Protein AF-A0A1V0Q1L4-F1 (afdb_monomer_lite)

Foldseek 3Di:
DDKDKAFAAQWWDPSQKDAAQAWFKKKKFQQDPAKKKFKDKDQAPDDDPDTSVPGDIDDHGGMDMDIDHRRMMMTMHMYGRGMMMMDTD

pLDDT: mean 96.46, std 3.22, range [71.69, 98.38]

Secondary structure (DSSP, 8-state):
--EEEEEPPSS--GGGEEE-SSSEEEEEE---SSPPEEEEEESSSSPPSS-GGGSEEE-TT-EEEEEEPTT-EEEEEESTT-EEEEEE-

Sequence (89 aa):
MPTTLYTLDADWSASARFTAATDMDINIGNPSTWARLSWDLTTDDTPPAVAPALATPMLPGAEKGLQLRAGERLWLAGAKGEPAVLVQS

Structure (mmCIF, N/CA/C/O backbone):
data_AF-A0A1V0Q1L4-F1
#
_entry.id   AF-A0A1V0Q1L4-F1
#
loop_
_atom_site.group_PDB
_atom_site.id
_atom_site.type_symbol
_atom_site.label_atom_id
_atom_site.label_alt_id
_atom_site.label_comp_id
_atom_site.label_asym_id
_atom_site.label_entity_id
_atom_site.label_seq_id
_atom_site.pdbx_PDB_ins_code
_atom_site.Cartn_x
_atom_site.Cartn_y
_atom_site.Cartn_z
_atom_site.occupancy
_atom_site.B_iso_or_equiv
_atom_site.auth_seq_id
_atom_site.auth_comp_id
_atom_site.auth_asym_id
_atom_site.auth_atom_id
_atom_site.pdbx_PDB_model_num
ATOM 1 N N . MET A 1 1 ? -2.660 17.508 6.687 1.00 71.69 1 MET A N 1
ATOM 2 C CA . MET A 1 1 ? -2.992 16.078 6.572 1.00 71.69 1 MET A CA 1
ATOM 3 C C . MET A 1 1 ? -1.707 15.288 6.741 1.00 71.69 1 MET A C 1
ATOM 5 O O . MET A 1 1 ? -0.713 15.698 6.146 1.00 71.69 1 MET A O 1
ATOM 9 N N . PRO A 1 2 ? -1.671 14.271 7.614 1.00 90.69 2 PRO A N 1
ATOM 10 C CA . PRO A 1 2 ? -0.504 13.413 7.762 1.00 90.69 2 PRO A CA 1
ATOM 11 C C . PRO A 1 2 ? -0.257 12.640 6.464 1.00 90.69 2 PRO A C 1
ATOM 13 O O . PRO A 1 2 ? -1.188 12.080 5.882 1.00 90.69 2 PRO A O 1
ATOM 16 N N . THR A 1 3 ? 1.001 12.610 6.032 1.00 94.75 3 THR A N 1
ATOM 17 C CA . THR A 1 3 ? 1.443 11.856 4.858 1.00 94.75 3 THR A 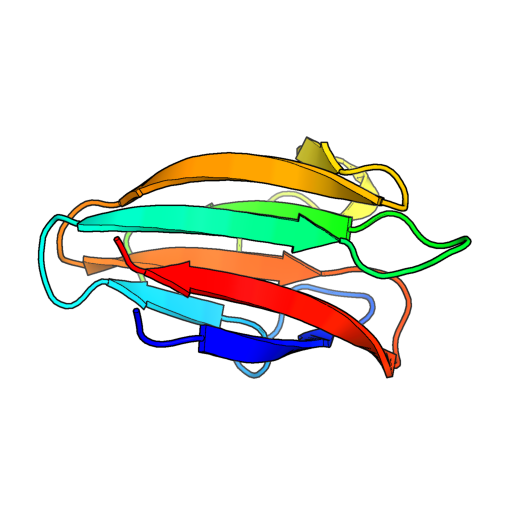CA 1
ATOM 18 C C . THR A 1 3 ? 2.465 10.821 5.295 1.00 94.75 3 THR A C 1
ATOM 20 O O . THR A 1 3 ? 3.443 11.155 5.965 1.00 94.75 3 THR A O 1
ATOM 23 N N . THR A 1 4 ? 2.257 9.571 4.904 1.00 96.62 4 THR A N 1
ATOM 24 C CA . THR A 1 4 ? 3.185 8.467 5.142 1.00 96.62 4 THR A CA 1
ATOM 25 C C . THR A 1 4 ? 3.800 8.030 3.820 1.00 96.62 4 THR A C 1
ATOM 27 O O . THR A 1 4 ? 3.098 7.865 2.822 1.00 96.62 4 THR A O 1
ATOM 30 N N . LEU A 1 5 ? 5.123 7.865 3.813 1.00 97.25 5 LEU A N 1
ATOM 31 C CA . LEU A 1 5 ? 5.870 7.330 2.681 1.00 97.25 5 LEU A CA 1
ATOM 32 C C . LEU A 1 5 ? 6.233 5.878 2.965 1.00 97.25 5 LEU A C 1
ATOM 34 O O . LEU A 1 5 ? 6.738 5.563 4.042 1.00 97.25 5 LEU A O 1
ATOM 38 N N . TYR A 1 6 ? 6.015 5.024 1.975 1.00 97.81 6 TYR A N 1
ATOM 39 C CA . TYR A 1 6 ? 6.383 3.619 2.009 1.00 97.81 6 TYR A CA 1
ATOM 40 C C . TYR A 1 6 ? 7.424 3.327 0.938 1.00 97.81 6 TYR A C 1
ATOM 42 O O . TYR A 1 6 ? 7.311 3.809 -0.188 1.00 97.81 6 TYR A O 1
ATOM 50 N N . THR A 1 7 ? 8.404 2.496 1.286 1.00 97.75 7 THR A N 1
ATOM 51 C CA . THR A 1 7 ? 9.285 1.846 0.315 1.00 97.75 7 THR A CA 1
ATOM 52 C C . THR A 1 7 ? 8.742 0.450 0.070 1.00 97.75 7 THR A C 1
ATOM 54 O O . THR A 1 7 ? 8.626 -0.339 1.007 1.00 97.75 7 THR A O 1
ATOM 57 N N . LEU A 1 8 ? 8.386 0.159 -1.176 1.00 97.56 8 LEU A N 1
ATOM 58 C CA . LEU A 1 8 ? 7.729 -1.085 -1.544 1.00 97.56 8 LEU A CA 1
ATOM 59 C C . LEU A 1 8 ? 8.715 -2.251 -1.618 1.00 97.56 8 LEU A C 1
ATOM 61 O O . LEU A 1 8 ? 9.867 -2.102 -2.037 1.00 97.56 8 LEU A O 1
ATOM 65 N N . ASP A 1 9 ? 8.211 -3.433 -1.282 1.00 97.88 9 ASP A N 1
ATOM 66 C CA . ASP A 1 9 ? 8.812 -4.718 -1.613 1.00 97.88 9 ASP A CA 1
ATOM 67 C C . ASP A 1 9 ? 8.063 -5.361 -2.795 1.00 97.88 9 ASP A C 1
ATOM 69 O O . ASP A 1 9 ? 6.943 -4.971 -3.139 1.00 97.88 9 ASP A O 1
ATOM 73 N N . ALA A 1 10 ? 8.704 -6.353 -3.424 1.00 96.88 10 ALA A N 1
ATOM 74 C CA . ALA A 1 10 ? 8.123 -7.123 -4.530 1.00 96.88 10 ALA A CA 1
ATOM 75 C C . ALA A 1 10 ? 6.935 -8.001 -4.108 1.00 96.88 10 ALA A C 1
ATOM 77 O O . ALA A 1 10 ? 6.130 -8.394 -4.953 1.00 96.88 10 ALA A O 1
ATOM 78 N N . ASP A 1 11 ? 6.855 -8.307 -2.814 1.00 97.88 11 ASP A N 1
ATOM 79 C CA . ASP A 1 11 ? 5.791 -9.087 -2.197 1.00 97.88 11 ASP A CA 1
ATOM 80 C C . ASP A 1 11 ? 5.167 -8.306 -1.033 1.00 97.88 11 ASP A C 1
ATOM 82 O O . ASP A 1 11 ? 5.702 -7.274 -0.613 1.00 97.88 11 ASP A O 1
ATOM 86 N N . TRP A 1 12 ? 4.045 -8.789 -0.502 1.00 98.06 12 TRP A N 1
ATOM 87 C CA . TRP A 1 12 ? 3.432 -8.200 0.682 1.00 98.06 12 TRP A CA 1
ATOM 88 C C . TRP A 1 12 ? 4.395 -8.217 1.865 1.00 98.06 12 TRP A C 1
ATOM 90 O O . TRP A 1 12 ? 4.959 -9.249 2.227 1.00 98.06 12 TRP A O 1
ATOM 100 N N . SER A 1 13 ? 4.549 -7.062 2.503 1.00 97.12 13 SER A N 1
ATOM 101 C CA . SER A 1 13 ? 5.477 -6.889 3.611 1.00 97.12 13 SER A CA 1
ATOM 102 C C . SER A 1 13 ? 4.877 -5.989 4.679 1.00 97.12 13 SER A C 1
ATOM 104 O O . SER A 1 13 ? 4.190 -5.013 4.383 1.00 97.12 13 SER A O 1
ATOM 106 N N . ALA A 1 14 ? 5.174 -6.293 5.944 1.00 96.81 14 ALA A N 1
ATOM 107 C CA . ALA A 1 14 ? 4.751 -5.466 7.070 1.00 96.81 14 ALA A CA 1
ATOM 108 C C . ALA A 1 14 ? 5.422 -4.077 7.068 1.00 96.81 14 ALA A C 1
ATOM 110 O O . ALA A 1 14 ? 4.906 -3.159 7.700 1.00 96.81 14 ALA A O 1
ATOM 111 N N . SER A 1 15 ? 6.541 -3.905 6.348 1.00 96.44 15 SER A N 1
ATOM 112 C CA . SER A 1 15 ? 7.194 -2.602 6.142 1.00 96.44 15 SER A CA 1
ATOM 113 C C . SER A 1 15 ? 6.338 -1.640 5.310 1.00 96.44 15 SER A C 1
ATOM 115 O O . SER A 1 15 ? 6.418 -0.429 5.503 1.00 96.44 15 SER A O 1
ATOM 117 N N . ALA A 1 16 ? 5.506 -2.181 4.416 1.00 97.31 16 ALA A N 1
ATOM 118 C CA . ALA A 1 16 ? 4.617 -1.455 3.515 1.00 97.31 16 ALA A CA 1
ATOM 119 C C . ALA A 1 16 ? 3.140 -1.703 3.867 1.00 97.31 16 ALA A C 1
ATOM 121 O O . ALA A 1 16 ? 2.286 -1.882 2.996 1.00 97.31 16 ALA A O 1
ATOM 122 N N . ARG A 1 17 ? 2.847 -1.729 5.175 1.00 97.75 17 ARG A N 1
ATOM 123 C CA . ARG A 1 17 ? 1.504 -1.908 5.728 1.00 97.75 17 ARG A CA 1
ATOM 124 C C . ARG A 1 17 ? 1.073 -0.687 6.532 1.00 97.75 17 ARG A C 1
ATOM 126 O O . ARG A 1 17 ? 1.832 -0.162 7.348 1.00 97.75 17 ARG A O 1
ATOM 133 N N . PHE A 1 18 ? -0.176 -0.283 6.356 1.00 97.56 18 PHE A N 1
ATOM 134 C CA . PHE A 1 18 ? -0.838 0.713 7.189 1.00 97.56 18 PHE A CA 1
ATOM 135 C C . PHE A 1 18 ? -1.934 0.047 8.023 1.00 97.56 18 PHE A C 1
ATOM 137 O O . PHE A 1 18 ? -2.727 -0.717 7.481 1.00 97.56 18 PHE A O 1
ATOM 144 N N . THR A 1 19 ? -2.000 0.340 9.324 1.00 97.12 19 THR A N 1
ATOM 145 C CA . THR A 1 19 ? -3.078 -0.130 10.208 1.00 97.12 19 THR A CA 1
ATOM 146 C C . THR A 1 19 ? -3.940 1.054 10.624 1.00 97.12 19 THR A C 1
ATOM 148 O O . THR A 1 19 ? -3.455 1.980 11.274 1.00 97.12 19 THR A O 1
ATOM 151 N N . ALA A 1 20 ? -5.226 1.009 10.285 1.00 96.75 20 ALA A N 1
ATOM 152 C CA . ALA A 1 20 ? -6.174 2.039 10.679 1.00 96.75 20 ALA A CA 1
ATOM 153 C C . ALA A 1 20 ? -6.539 1.889 12.166 1.00 96.75 20 ALA A C 1
ATOM 155 O O . ALA A 1 20 ? -7.102 0.879 12.584 1.00 96.75 20 ALA A O 1
ATOM 156 N N . ALA A 1 21 ? -6.210 2.892 12.986 1.00 95.31 21 ALA A N 1
ATOM 157 C CA . ALA A 1 21 ? -6.560 2.898 14.412 1.00 95.31 21 ALA A CA 1
ATOM 158 C C . ALA A 1 21 ? -8.045 3.228 14.660 1.00 95.31 21 ALA A C 1
ATOM 160 O O . ALA A 1 21 ? -8.620 2.822 15.667 1.00 95.31 21 ALA A O 1
ATOM 161 N N . THR A 1 22 ? -8.655 3.960 13.733 1.00 96.31 22 THR A N 1
ATOM 162 C CA . THR A 1 22 ? -10.064 4.360 13.720 1.00 96.31 22 THR A CA 1
ATOM 163 C C . THR A 1 22 ? -10.583 4.263 12.291 1.00 96.31 22 THR A C 1
ATOM 165 O O . THR A 1 22 ? -9.789 4.109 11.362 1.00 96.31 22 THR A O 1
ATOM 168 N N . ASP A 1 23 ? -11.892 4.411 12.106 1.00 97.44 23 ASP A N 1
ATOM 169 C CA . ASP A 1 23 ? -12.444 4.651 10.774 1.00 97.44 23 ASP A CA 1
ATOM 170 C C . ASP A 1 23 ? -11.842 5.949 10.210 1.00 97.44 23 ASP A C 1
ATOM 172 O O . ASP A 1 23 ? -11.755 6.952 10.927 1.00 97.44 23 ASP A O 1
ATOM 176 N N . MET A 1 24 ? -11.365 5.919 8.966 1.00 96.06 24 MET A N 1
ATOM 177 C CA . MET A 1 24 ? -10.717 7.068 8.330 1.00 96.06 24 MET A CA 1
ATOM 178 C C . MET A 1 24 ? -10.754 6.997 6.810 1.00 96.06 24 MET A C 1
ATOM 180 O O . MET A 1 24 ? -10.704 5.918 6.219 1.00 96.06 24 MET A O 1
ATOM 184 N N . ASP A 1 25 ? -10.765 8.169 6.189 1.00 97.38 25 ASP A N 1
ATOM 185 C CA . ASP A 1 25 ? -10.580 8.311 4.754 1.00 97.38 25 ASP A CA 1
ATOM 186 C C . ASP A 1 25 ? -9.094 8.494 4.443 1.00 97.38 25 ASP A C 1
ATOM 188 O O . ASP A 1 25 ? -8.368 9.237 5.110 1.00 97.38 25 ASP A O 1
ATOM 192 N N . ILE A 1 26 ? -8.626 7.801 3.414 1.00 97.06 26 ILE A N 1
ATOM 193 C CA . ILE A 1 26 ? -7.247 7.879 2.949 1.00 97.06 26 ILE A CA 1
ATOM 194 C C . ILE A 1 26 ? -7.203 8.060 1.436 1.00 97.06 26 ILE A C 1
ATOM 196 O O . ILE A 1 26 ? -8.116 7.668 0.710 1.00 97.06 26 ILE A O 1
ATOM 200 N N . ASN A 1 27 ? -6.092 8.597 0.949 1.00 97.69 27 ASN A N 1
ATOM 201 C CA . ASN A 1 27 ? -5.737 8.584 -0.460 1.00 97.69 27 ASN A CA 1
ATOM 202 C C . ASN A 1 27 ? -4.393 7.874 -0.627 1.00 97.69 27 ASN A C 1
ATOM 204 O O . ASN A 1 27 ? -3.394 8.279 -0.029 1.00 97.69 27 ASN A O 1
ATOM 208 N N . ILE A 1 28 ? -4.374 6.811 -1.425 1.00 97.25 28 ILE A N 1
ATOM 209 C CA . ILE A 1 28 ? -3.148 6.129 -1.840 1.00 97.25 28 ILE A CA 1
ATOM 210 C C . ILE A 1 28 ? -2.658 6.802 -3.118 1.00 97.25 28 ILE A C 1
ATOM 212 O O . ILE A 1 28 ? -3.453 7.054 -4.019 1.00 97.25 28 ILE A O 1
ATOM 216 N N . GLY A 1 29 ? -1.359 7.050 -3.228 1.00 97.81 29 GLY A N 1
ATOM 217 C CA . GLY A 1 29 ? -0.715 7.539 -4.441 1.00 97.81 29 GLY A CA 1
ATOM 218 C C . GLY A 1 29 ? 0.419 6.622 -4.881 1.00 97.81 29 GLY A C 1
ATOM 219 O O . GLY A 1 29 ? 1.214 6.162 -4.056 1.00 97.81 29 GLY A O 1
ATOM 220 N N . ASN A 1 30 ? 0.516 6.391 -6.191 1.00 98.00 30 ASN A N 1
ATOM 221 C CA . ASN A 1 30 ? 1.675 5.769 -6.823 1.00 98.00 30 ASN A CA 1
ATOM 222 C C . ASN A 1 30 ? 2.542 6.846 -7.508 1.00 98.00 30 ASN A C 1
ATOM 224 O O . ASN A 1 30 ? 2.322 7.146 -8.681 1.00 98.00 30 ASN A O 1
ATOM 228 N N . PRO A 1 31 ? 3.532 7.434 -6.814 1.00 97.56 31 PRO A N 1
ATOM 229 C CA . PRO A 1 31 ? 4.437 8.423 -7.400 1.00 97.56 31 PRO A CA 1
ATOM 230 C C . PRO A 1 31 ? 5.480 7.825 -8.359 1.00 97.56 31 PRO A C 1
ATOM 232 O O . PRO A 1 31 ? 6.261 8.586 -8.932 1.00 97.56 31 PRO A O 1
ATOM 235 N N . SER A 1 32 ? 5.541 6.497 -8.531 1.00 96.12 32 SER A N 1
ATOM 236 C CA . SER A 1 32 ? 6.442 5.891 -9.513 1.00 96.12 32 SER A CA 1
ATOM 237 C C . SER A 1 32 ? 6.147 6.425 -10.913 1.00 96.12 32 SER A C 1
ATOM 239 O O . SER A 1 32 ? 5.000 6.709 -11.262 1.00 96.12 32 SER A O 1
ATOM 241 N N . THR A 1 33 ? 7.186 6.532 -11.739 1.00 96.00 33 THR A N 1
ATOM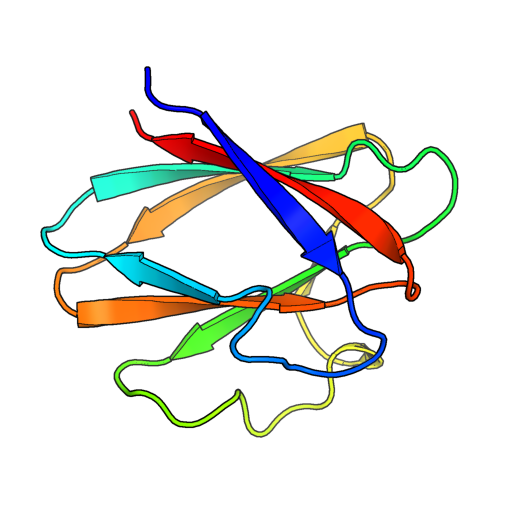 242 C CA . THR A 1 33 ? 7.075 6.946 -13.145 1.00 96.00 33 THR A CA 1
ATOM 243 C C . THR A 1 33 ? 6.957 5.766 -14.107 1.00 96.00 33 THR A C 1
ATOM 245 O O . THR A 1 33 ? 6.677 5.968 -15.287 1.00 96.00 33 THR A O 1
ATOM 248 N N . TRP A 1 34 ? 7.167 4.535 -13.630 1.00 96.38 34 TRP A N 1
ATOM 249 C CA . TRP A 1 34 ? 7.265 3.354 -14.493 1.00 96.38 34 TRP A CA 1
ATOM 250 C C . TRP A 1 34 ? 6.677 2.081 -13.875 1.00 96.38 34 TRP A C 1
ATOM 252 O O . TRP A 1 34 ? 6.170 1.231 -14.608 1.00 96.38 34 TRP A O 1
ATOM 262 N N . ALA A 1 35 ? 6.710 1.934 -12.550 1.00 97.06 35 ALA A N 1
ATOM 263 C CA . ALA A 1 35 ? 6.227 0.739 -11.877 1.00 97.06 35 ALA A CA 1
ATOM 264 C C . ALA A 1 35 ? 4.766 0.883 -11.444 1.00 97.06 35 ALA A C 1
ATOM 266 O O . ALA A 1 35 ? 4.309 1.936 -10.997 1.00 97.06 35 ALA A O 1
ATOM 267 N N . ARG A 1 36 ? 4.023 -0.221 -11.531 1.00 97.00 36 ARG A N 1
ATOM 268 C CA . ARG A 1 36 ? 2.703 -0.311 -10.904 1.00 97.00 36 ARG A CA 1
ATOM 269 C C . ARG A 1 36 ? 2.844 -0.544 -9.400 1.00 97.00 36 ARG A C 1
ATOM 271 O O . ARG A 1 36 ? 3.693 -1.323 -8.966 1.00 97.00 36 ARG A O 1
ATOM 278 N N . LEU A 1 37 ? 1.946 0.067 -8.646 1.00 97.75 37 LEU A N 1
ATOM 279 C CA . LEU A 1 37 ? 1.655 -0.261 -7.259 1.00 97.75 37 LEU A CA 1
ATOM 280 C C . LEU A 1 37 ? 0.502 -1.269 -7.244 1.00 97.75 37 LEU A C 1
ATOM 282 O O . LEU A 1 37 ? -0.392 -1.208 -8.081 1.00 97.75 37 LEU A O 1
ATOM 286 N N . SER A 1 38 ? 0.521 -2.200 -6.310 1.00 98.12 38 SER A N 1
ATOM 287 C CA . SER A 1 38 ? -0.565 -3.137 -6.034 1.00 98.12 38 SER A CA 1
ATOM 288 C C . SER A 1 38 ? -0.986 -2.941 -4.589 1.00 98.12 38 SER A C 1
ATOM 290 O O . SER A 1 38 ? -0.138 -2.688 -3.729 1.00 98.12 38 SER A O 1
ATOM 292 N N . TRP A 1 39 ? -2.281 -3.041 -4.322 1.00 97.44 39 TRP A N 1
ATOM 293 C CA . TRP A 1 39 ? -2.805 -2.887 -2.973 1.00 97.44 39 TRP A CA 1
ATOM 294 C C . TRP A 1 39 ? -3.938 -3.866 -2.695 1.00 97.44 39 TRP A C 1
ATOM 296 O O . TRP A 1 39 ? -4.626 -4.312 -3.618 1.00 97.44 39 TRP A O 1
ATOM 306 N N . ASP A 1 40 ? -4.113 -4.179 -1.415 1.00 97.75 40 ASP A N 1
ATOM 307 C CA . ASP A 1 40 ? -5.239 -4.963 -0.915 1.00 97.75 40 ASP A CA 1
ATOM 308 C C . ASP A 1 40 ? -5.490 -4.672 0.576 1.00 97.75 40 ASP A C 1
ATOM 310 O O . ASP A 1 40 ? -4.649 -4.067 1.252 1.00 97.75 40 ASP A O 1
ATOM 314 N N . LEU A 1 41 ? -6.648 -5.093 1.086 1.00 97.31 41 LEU A N 1
ATOM 315 C CA . LEU A 1 41 ? -7.069 -4.902 2.472 1.00 97.31 41 LEU A CA 1
ATOM 316 C C . LEU A 1 41 ? -7.227 -6.239 3.197 1.00 97.31 41 LEU A C 1
ATOM 318 O O . LEU A 1 41 ? -7.796 -7.189 2.665 1.00 97.31 41 LEU A O 1
ATOM 322 N N . THR A 1 42 ? -6.802 -6.289 4.456 1.00 98.06 42 THR A N 1
ATOM 323 C CA . THR A 1 42 ? -7.133 -7.390 5.370 1.00 98.06 42 THR A CA 1
ATOM 324 C C . THR A 1 42 ? -7.662 -6.856 6.698 1.00 98.06 42 THR A C 1
ATOM 326 O O . THR A 1 42 ? -7.524 -5.677 7.024 1.00 98.06 42 THR A O 1
ATOM 329 N N . THR A 1 43 ? -8.307 -7.720 7.481 1.00 97.12 43 THR A N 1
ATOM 330 C CA . THR A 1 43 ? -8.863 -7.372 8.803 1.00 97.12 43 THR A CA 1
ATOM 331 C C . THR A 1 43 ? -7.930 -7.745 9.957 1.00 97.12 43 THR A C 1
ATOM 333 O O . THR A 1 43 ? -8.262 -7.538 11.124 1.00 97.12 43 THR A O 1
ATOM 336 N N . ASP A 1 44 ? -6.772 -8.325 9.652 1.00 95.81 44 ASP A N 1
ATOM 337 C CA . ASP A 1 44 ? -5.792 -8.822 10.610 1.00 95.81 44 ASP A CA 1
ATOM 338 C C . ASP A 1 44 ? -4.356 -8.561 10.122 1.00 95.81 44 ASP A C 1
ATOM 340 O O . ASP A 1 44 ? -4.121 -7.872 9.130 1.00 95.81 44 ASP A O 1
ATOM 344 N N . ASP A 1 45 ? -3.372 -9.080 10.853 1.00 96.50 45 ASP A N 1
ATOM 345 C CA . ASP A 1 45 ? -1.963 -8.911 10.501 1.00 96.50 45 ASP A CA 1
ATOM 346 C C . ASP A 1 45 ? -1.463 -9.930 9.465 1.00 96.50 45 ASP A C 1
ATOM 348 O O . ASP A 1 45 ? -0.270 -9.932 9.145 1.00 96.50 45 ASP A O 1
ATOM 352 N N . THR A 1 46 ? -2.356 -10.759 8.922 1.00 97.38 46 THR A N 1
ATOM 353 C CA . THR A 1 46 ? -2.038 -11.729 7.878 1.00 97.38 46 THR A CA 1
ATOM 354 C C . THR A 1 46 ? -1.979 -11.006 6.528 1.00 97.38 46 THR A C 1
ATOM 356 O O . THR A 1 46 ? -2.906 -10.260 6.200 1.00 97.38 46 THR A O 1
ATOM 359 N N . PRO A 1 47 ? -0.909 -11.188 5.732 1.00 97.12 47 PRO A N 1
ATOM 360 C CA . PRO A 1 47 ? -0.850 -10.652 4.378 1.00 97.12 47 PRO A CA 1
ATOM 361 C C . PRO A 1 47 ? -1.988 -11.186 3.492 1.00 97.12 47 PRO A C 1
ATOM 363 O O . PRO A 1 47 ? -2.475 -12.297 3.729 1.00 97.12 47 PRO A O 1
ATOM 366 N N . PRO A 1 48 ? -2.383 -10.450 2.440 1.00 97.69 48 PRO A N 1
ATOM 367 C CA . PRO A 1 48 ? -3.355 -10.935 1.469 1.00 97.69 48 PRO A CA 1
ATOM 368 C C . PRO A 1 48 ? -2.933 -12.282 0.867 1.00 97.69 48 PRO A C 1
ATOM 370 O O . PRO A 1 48 ? -1.769 -12.492 0.525 1.00 97.69 48 PRO A O 1
ATOM 373 N N . ALA A 1 49 ? -3.891 -13.198 0.702 1.00 96.19 49 ALA A N 1
ATOM 374 C CA . ALA A 1 49 ? -3.628 -14.528 0.142 1.00 96.19 49 ALA A CA 1
ATOM 375 C C . ALA A 1 49 ? -3.334 -14.498 -1.370 1.00 96.19 49 ALA A C 1
ATOM 377 O O . ALA A 1 49 ? -2.740 -15.430 -1.915 1.00 96.19 49 ALA A O 1
ATOM 378 N N . VAL A 1 50 ? -3.776 -13.445 -2.061 1.00 96.50 50 VAL A N 1
ATOM 379 C CA . VAL A 1 50 ? -3.500 -13.233 -3.483 1.00 96.50 50 VAL A CA 1
ATOM 380 C C . VAL A 1 50 ? -2.110 -12.639 -3.659 1.00 96.50 50 VAL A C 1
ATOM 382 O O . VAL A 1 50 ? -1.722 -11.740 -2.923 1.00 96.50 50 VAL A O 1
ATOM 385 N N . ALA A 1 51 ? -1.354 -13.101 -4.653 1.00 96.31 51 ALA A N 1
ATOM 386 C CA . ALA A 1 51 ? -0.070 -12.483 -4.974 1.00 96.31 51 ALA A CA 1
ATOM 387 C C . ALA A 1 51 ? -0.274 -11.028 -5.451 1.00 96.31 51 ALA A C 1
ATOM 389 O O . ALA A 1 51 ? -1.235 -10.779 -6.189 1.00 96.31 51 ALA A O 1
ATOM 390 N N . PRO A 1 52 ? 0.645 -10.085 -5.157 1.00 96.81 52 PRO A N 1
ATOM 391 C CA . PRO A 1 52 ? 0.515 -8.691 -5.595 1.00 96.81 52 PRO A CA 1
ATOM 392 C C . PRO A 1 52 ? 0.258 -8.525 -7.092 1.00 96.81 52 PRO A C 1
ATOM 394 O O . PRO A 1 52 ? -0.518 -7.673 -7.508 1.00 96.81 52 PRO A O 1
ATOM 397 N N . ALA A 1 53 ? 0.856 -9.386 -7.921 1.00 93.44 53 ALA A N 1
ATOM 398 C CA . ALA A 1 53 ? 0.684 -9.350 -9.371 1.00 93.44 53 ALA A CA 1
ATOM 399 C C . ALA A 1 53 ? -0.760 -9.602 -9.853 1.00 93.44 53 ALA A C 1
ATOM 401 O O . ALA A 1 53 ? -1.052 -9.305 -11.013 1.00 93.44 53 ALA A O 1
ATOM 402 N N . LEU A 1 54 ? -1.620 -10.155 -8.991 1.00 94.50 54 LEU A N 1
ATOM 403 C CA . LEU A 1 54 ? -3.037 -10.439 -9.235 1.00 94.50 54 LEU A CA 1
ATOM 404 C C . LEU A 1 54 ? -3.977 -9.509 -8.452 1.00 94.50 54 LEU A C 1
ATOM 406 O O . LEU A 1 54 ? -5.189 -9.580 -8.644 1.00 94.50 54 LEU A O 1
ATOM 410 N N . ALA A 1 55 ? -3.435 -8.670 -7.569 1.00 94.94 55 ALA A N 1
ATOM 411 C CA . ALA A 1 55 ? -4.204 -7.711 -6.790 1.00 94.94 55 ALA A CA 1
ATOM 412 C C . ALA A 1 55 ? -4.574 -6.476 -7.625 1.00 94.94 55 ALA A C 1
ATOM 414 O O . ALA A 1 55 ? -4.254 -6.377 -8.814 1.00 94.94 55 ALA A O 1
ATOM 415 N N . THR A 1 56 ? -5.259 -5.517 -7.000 1.00 91.12 56 THR A N 1
ATOM 416 C CA . THR A 1 56 ? -5.727 -4.309 -7.686 1.00 91.12 56 THR A CA 1
ATOM 417 C C . THR A 1 56 ? -4.539 -3.428 -8.082 1.00 91.12 56 THR A C 1
ATOM 419 O O . THR A 1 56 ? -3.840 -2.923 -7.198 1.00 91.12 56 THR A O 1
ATOM 422 N N . PRO A 1 57 ? -4.297 -3.195 -9.388 1.00 94.56 57 PRO A N 1
ATOM 423 C CA . PRO A 1 57 ? -3.172 -2.385 -9.818 1.00 94.56 57 PRO A CA 1
ATOM 424 C C . PRO A 1 57 ? -3.507 -0.891 -9.761 1.00 94.56 57 PRO A C 1
ATOM 426 O O . PRO A 1 57 ? -4.602 -0.452 -10.114 1.00 94.56 57 PRO A O 1
ATOM 429 N N . MET A 1 58 ? -2.507 -0.096 -9.408 1.00 97.31 58 MET A N 1
ATOM 430 C CA . MET A 1 58 ? -2.464 1.352 -9.551 1.00 97.31 58 MET A CA 1
ATOM 431 C C . MET A 1 58 ? -1.310 1.719 -10.479 1.00 97.31 58 MET A C 1
ATOM 433 O O . MET A 1 58 ? -0.143 1.425 -10.210 1.00 97.31 58 MET A O 1
ATOM 437 N N . LEU A 1 59 ? -1.648 2.350 -11.600 1.00 97.62 59 LEU A N 1
ATOM 438 C CA . LEU A 1 59 ? -0.670 2.777 -12.598 1.00 97.62 59 LEU A CA 1
ATOM 439 C C . LEU A 1 59 ? 0.230 3.907 -12.060 1.00 97.62 59 LEU A C 1
ATOM 441 O O . LEU A 1 59 ? -0.154 4.581 -11.102 1.00 97.62 59 LEU A O 1
ATOM 445 N N . PRO A 1 60 ? 1.415 4.118 -12.658 1.00 97.88 60 PRO A N 1
ATOM 446 C CA . PRO A 1 60 ? 2.244 5.300 -12.417 1.00 97.88 60 PRO A CA 1
ATOM 447 C C . PRO A 1 60 ? 1.439 6.608 -12.415 1.00 97.88 60 PRO A C 1
ATOM 449 O O . PRO A 1 60 ? 0.636 6.842 -13.319 1.00 97.88 60 PRO A O 1
ATOM 452 N N . GLY A 1 61 ? 1.644 7.448 -11.400 1.00 96.50 61 GLY A N 1
ATOM 453 C CA . GLY A 1 61 ? 0.960 8.733 -11.220 1.00 96.50 61 GLY A CA 1
ATOM 454 C C . GLY A 1 61 ? -0.513 8.646 -10.803 1.00 96.50 61 GLY A C 1
ATOM 455 O O . GLY A 1 61 ? -1.159 9.683 -10.667 1.00 96.50 61 GLY A O 1
ATOM 456 N N . ALA A 1 62 ? -1.066 7.444 -10.618 1.00 97.56 62 ALA A N 1
ATOM 457 C CA . ALA A 1 62 ? -2.451 7.279 -10.199 1.00 97.56 62 ALA A CA 1
ATOM 458 C C . ALA A 1 62 ? -2.621 7.488 -8.690 1.00 97.56 62 ALA A C 1
ATOM 460 O O . ALA A 1 62 ? -1.765 7.110 -7.884 1.00 97.56 62 ALA A O 1
ATOM 461 N N . GLU A 1 63 ? -3.791 8.001 -8.322 1.00 97.12 63 GLU A N 1
ATOM 462 C CA . GLU A 1 63 ? -4.244 8.127 -6.942 1.00 97.12 63 GLU A CA 1
ATOM 463 C C . GLU A 1 63 ? -5.581 7.409 -6.742 1.00 97.12 63 GLU A C 1
ATOM 465 O O . GLU A 1 63 ? -6.371 7.246 -7.681 1.00 97.12 63 GLU A O 1
ATOM 470 N N . LYS A 1 64 ? -5.832 6.949 -5.517 1.00 97.19 64 LYS A N 1
ATOM 471 C CA . LYS A 1 64 ? -7.046 6.226 -5.154 1.00 97.19 64 LYS A CA 1
ATOM 472 C C . LYS A 1 64 ? -7.481 6.563 -3.732 1.00 97.19 64 LYS A C 1
ATOM 474 O O . LYS A 1 64 ? -6.842 6.152 -2.766 1.00 97.19 64 LYS A O 1
ATOM 479 N N . GLY A 1 65 ? -8.637 7.217 -3.628 1.00 97.12 65 GLY A N 1
ATOM 480 C CA . GLY A 1 65 ? -9.351 7.380 -2.365 1.00 97.12 65 GLY A CA 1
ATOM 481 C C . GLY A 1 65 ? -9.964 6.060 -1.892 1.00 97.12 65 GLY A C 1
ATOM 482 O O . GLY A 1 65 ? -10.575 5.344 -2.695 1.00 97.12 65 GLY A O 1
ATOM 483 N N . LEU A 1 66 ? -9.807 5.760 -0.603 1.00 96.69 66 LEU A N 1
ATOM 484 C CA . LEU A 1 66 ? -10.393 4.618 0.098 1.00 96.69 66 LEU A CA 1
ATOM 485 C C . LEU A 1 66 ? -10.894 5.053 1.476 1.00 96.69 66 LEU A C 1
ATOM 487 O O . LEU A 1 66 ? -10.353 5.978 2.075 1.00 96.69 66 LEU A O 1
ATOM 491 N N . GLN A 1 67 ? -11.871 4.321 1.998 1.00 97.38 67 GLN A N 1
ATOM 492 C CA . GLN A 1 67 ? -12.285 4.415 3.391 1.00 97.38 67 GLN A CA 1
ATOM 493 C C . GLN A 1 67 ? -11.818 3.149 4.108 1.00 97.38 67 GLN A C 1
ATOM 495 O O . GLN A 1 67 ? -12.155 2.048 3.672 1.00 97.38 67 GLN A O 1
ATOM 500 N N . LEU A 1 68 ? -11.040 3.310 5.176 1.00 97.25 68 LEU A N 1
ATOM 501 C CA . LEU A 1 68 ? -10.608 2.218 6.042 1.00 97.25 68 LEU A CA 1
ATOM 502 C C . LEU A 1 68 ? -11.439 2.202 7.316 1.00 97.25 68 LEU A C 1
ATOM 504 O O . LEU A 1 68 ? -11.754 3.252 7.878 1.00 97.25 68 LEU A O 1
ATOM 508 N N . ARG A 1 69 ? -11.750 1.003 7.795 1.00 97.94 69 ARG A N 1
ATOM 509 C CA . ARG A 1 69 ? -12.367 0.781 9.103 1.00 97.94 69 ARG A CA 1
ATOM 510 C C . ARG A 1 69 ? -11.313 0.576 10.178 1.00 97.94 69 ARG A C 1
ATOM 512 O O . ARG A 1 69 ? -10.207 0.111 9.903 1.00 97.94 69 ARG A O 1
ATOM 519 N N . ALA A 1 70 ? -11.676 0.855 11.424 1.00 97.25 70 ALA A N 1
ATOM 520 C CA . ALA A 1 70 ? -10.840 0.571 12.579 1.00 97.25 70 ALA A CA 1
ATOM 521 C C . ALA A 1 70 ? -10.394 -0.903 12.581 1.00 97.25 70 ALA A C 1
ATOM 523 O O . ALA A 1 70 ? -11.208 -1.826 12.550 1.00 97.25 70 ALA A O 1
ATOM 524 N N . GLY A 1 71 ? -9.081 -1.118 12.627 1.00 97.06 71 GLY A N 1
ATOM 525 C CA . GLY A 1 71 ? -8.465 -2.437 12.562 1.00 97.06 71 GLY A CA 1
ATOM 526 C C . GLY A 1 71 ? -8.243 -2.975 11.146 1.00 97.06 71 GLY A C 1
ATOM 527 O O . GLY A 1 71 ? -7.668 -4.048 11.013 1.00 97.06 71 GLY A O 1
ATOM 528 N N . GLU A 1 72 ? -8.617 -2.285 10.072 1.00 98.00 72 GLU A N 1
ATOM 529 C CA . GLU A 1 72 ? -8.210 -2.721 8.732 1.00 98.00 72 GLU A CA 1
ATOM 530 C C . GLU A 1 72 ? -6.721 -2.462 8.487 1.00 98.00 72 GLU A C 1
ATOM 532 O O . GLU A 1 72 ? -6.113 -1.515 9.005 1.00 98.00 72 GLU A O 1
ATOM 537 N N . ARG A 1 73 ? -6.117 -3.359 7.708 1.00 97.94 73 ARG A N 1
ATOM 538 C CA . ARG A 1 73 ? -4.737 -3.281 7.250 1.00 97.94 73 ARG A CA 1
ATOM 539 C C . ARG A 1 73 ? -4.748 -3.055 5.755 1.00 97.94 73 ARG A C 1
ATOM 541 O O . ARG A 1 73 ? -5.233 -3.898 5.009 1.00 97.94 73 ARG A O 1
ATOM 548 N N . LEU A 1 74 ? -4.171 -1.944 5.329 1.00 97.94 74 LEU A N 1
ATOM 549 C CA . LEU A 1 74 ? -3.836 -1.726 3.934 1.00 97.94 74 LEU A CA 1
ATOM 550 C C . LEU A 1 74 ? -2.432 -2.254 3.675 1.00 97.94 74 LEU A C 1
ATOM 552 O O . LEU A 1 74 ? -1.482 -1.850 4.346 1.00 97.94 74 LEU A O 1
ATOM 556 N N . TRP A 1 75 ? -2.313 -3.120 2.678 1.00 98.31 75 TRP A N 1
ATOM 557 C CA . TRP A 1 75 ? -1.050 -3.671 2.207 1.00 98.31 75 TRP A CA 1
ATOM 558 C C . TRP A 1 75 ? -0.695 -3.062 0.863 1.00 98.31 75 TRP A C 1
ATOM 560 O O . TRP A 1 75 ? -1.546 -2.947 -0.017 1.00 98.31 75 TRP A O 1
ATOM 570 N N . LEU A 1 76 ? 0.570 -2.687 0.710 1.00 98.31 76 LEU A N 1
ATOM 571 C CA . LEU A 1 76 ? 1.116 -2.096 -0.501 1.00 98.31 76 LEU A CA 1
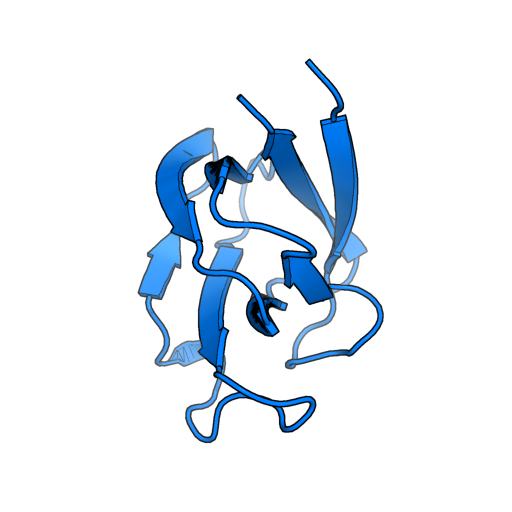ATOM 572 C C . LEU A 1 76 ? 2.296 -2.945 -0.981 1.00 98.31 76 LEU A C 1
ATOM 574 O O . LEU A 1 76 ? 3.151 -3.337 -0.189 1.00 98.31 76 LEU A O 1
ATOM 578 N N . ALA A 1 77 ? 2.358 -3.219 -2.280 1.00 98.38 77 ALA A N 1
ATOM 579 C CA . ALA A 1 77 ? 3.473 -3.926 -2.909 1.00 98.38 77 ALA A CA 1
ATOM 580 C C . ALA A 1 77 ? 3.690 -3.422 -4.338 1.00 98.38 77 ALA A C 1
ATOM 582 O O . ALA A 1 77 ? 2.779 -2.911 -4.983 1.00 98.38 77 ALA A O 1
ATOM 583 N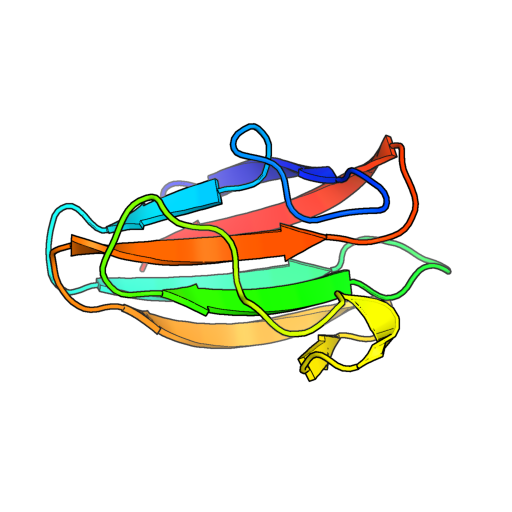 N . GLY A 1 78 ? 4.897 -3.560 -4.866 1.00 97.38 78 GLY A N 1
ATOM 584 C CA . GLY A 1 78 ? 5.239 -3.050 -6.193 1.00 97.38 78 GLY A CA 1
ATOM 585 C C . GLY A 1 78 ? 6.648 -3.452 -6.585 1.00 97.38 78 GLY A C 1
ATOM 586 O O . GLY A 1 78 ? 7.186 -4.421 -6.067 1.00 97.38 78 GLY A O 1
ATOM 587 N N . ALA A 1 79 ? 7.283 -2.734 -7.507 1.00 97.19 79 ALA A N 1
ATOM 588 C CA . ALA A 1 79 ? 8.701 -2.989 -7.741 1.00 97.19 79 ALA A CA 1
ATOM 589 C C . ALA A 1 79 ? 9.515 -2.623 -6.485 1.00 97.19 79 ALA A C 1
ATOM 591 O O . ALA A 1 79 ? 9.280 -1.593 -5.853 1.00 97.19 79 ALA A O 1
ATOM 592 N N . LYS A 1 80 ? 10.464 -3.486 -6.107 1.00 97.06 80 LYS A N 1
ATOM 593 C CA . LYS A 1 80 ? 11.258 -3.305 -4.888 1.00 97.06 80 LYS A CA 1
ATOM 594 C C . LYS A 1 80 ? 12.010 -1.971 -4.913 1.00 97.06 80 LYS A C 1
ATOM 596 O O . LYS A 1 80 ? 12.751 -1.705 -5.855 1.00 97.06 80 LYS A O 1
ATOM 601 N N . GLY A 1 81 ? 11.878 -1.196 -3.840 1.00 96.31 81 GLY A N 1
ATOM 602 C CA . GLY A 1 81 ? 12.509 0.115 -3.689 1.00 96.31 81 GLY A CA 1
ATOM 603 C C . GLY A 1 81 ? 11.681 1.279 -4.234 1.00 96.31 81 GLY A C 1
ATOM 604 O O . GLY A 1 81 ? 12.046 2.426 -3.984 1.00 96.31 81 GLY A O 1
ATOM 605 N N . GLU A 1 82 ? 10.574 1.015 -4.933 1.00 97.19 82 GLU A N 1
ATOM 606 C CA . GLU A 1 82 ? 9.703 2.081 -5.422 1.00 97.19 82 GLU A CA 1
ATOM 607 C C . GLU A 1 82 ? 8.889 2.718 -4.284 1.00 97.19 82 GLU A C 1
ATOM 609 O O . GLU A 1 82 ? 8.553 2.045 -3.305 1.00 97.19 82 GLU A O 1
ATOM 614 N N . PRO A 1 83 ? 8.564 4.014 -4.398 1.00 97.50 83 PRO A N 1
ATOM 615 C CA . PRO A 1 83 ? 7.781 4.718 -3.396 1.00 97.50 83 PRO A CA 1
ATOM 616 C C . PRO A 1 83 ? 6.270 4.493 -3.545 1.00 97.50 83 PRO A C 1
ATOM 618 O O . PRO A 1 83 ? 5.735 4.442 -4.651 1.00 97.50 83 PRO A O 1
ATOM 621 N N . ALA A 1 84 ? 5.566 4.487 -2.415 1.00 97.38 84 ALA A N 1
ATOM 622 C CA . ALA A 1 84 ? 4.126 4.718 -2.337 1.00 97.38 84 ALA A CA 1
ATOM 623 C C . ALA A 1 84 ? 3.813 5.794 -1.293 1.00 97.38 84 ALA A C 1
ATOM 625 O O . ALA A 1 84 ? 4.544 5.964 -0.314 1.00 97.38 84 ALA A O 1
ATOM 626 N N . VAL A 1 85 ? 2.726 6.529 -1.512 1.00 97.50 85 VAL A N 1
ATOM 627 C CA . VAL A 1 85 ? 2.288 7.620 -0.635 1.00 97.50 85 VAL A CA 1
ATOM 628 C C . VAL A 1 85 ? 0.916 7.278 -0.081 1.00 97.50 85 VAL A C 1
ATOM 630 O O . VAL A 1 85 ? 0.046 6.821 -0.817 1.00 97.50 85 VAL A O 1
ATOM 633 N N . LEU A 1 86 ? 0.708 7.537 1.205 1.00 97.44 86 LEU A N 1
ATOM 634 C CA . LEU A 1 86 ? -0.604 7.507 1.834 1.00 97.44 86 LEU A CA 1
ATOM 635 C C . LEU A 1 86 ? -0.867 8.853 2.500 1.00 97.44 86 LEU A C 1
ATOM 637 O O . LEU A 1 86 ? -0.050 9.321 3.291 1.00 97.44 86 LEU A O 1
ATOM 641 N N . VAL A 1 87 ? -2.004 9.468 2.191 1.00 96.81 87 VAL A N 1
ATOM 642 C CA . VAL A 1 87 ? -2.460 10.720 2.805 1.00 96.81 87 VAL A CA 1
ATOM 643 C C . VAL A 1 87 ? -3.731 10.438 3.593 1.00 96.81 87 VAL A C 1
ATOM 645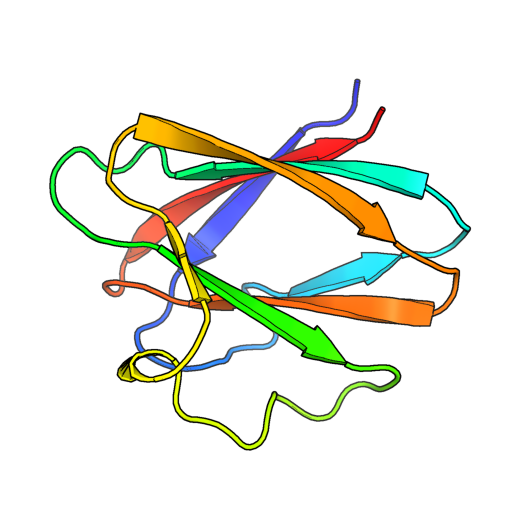 O O . VAL A 1 87 ? -4.689 9.916 3.029 1.00 96.81 87 VAL A O 1
ATOM 648 N N . GLN A 1 88 ? -3.747 10.773 4.881 1.00 93.00 88 GLN A N 1
ATOM 649 C CA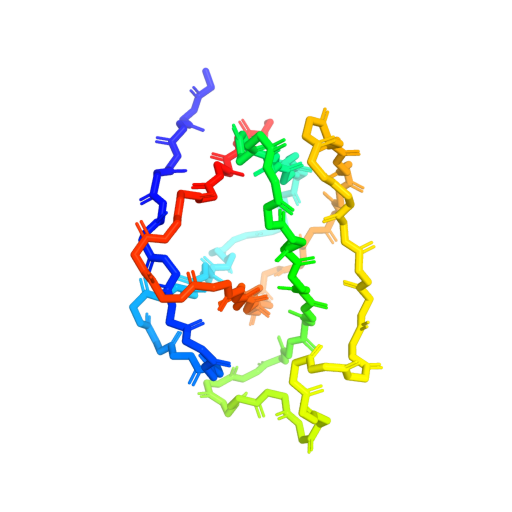 . GLN A 1 88 ? -4.932 10.632 5.736 1.00 93.00 88 GLN A CA 1
ATOM 650 C C . GLN A 1 88 ? -5.762 11.920 5.685 1.00 93.00 88 GLN A C 1
ATOM 652 O O . GLN A 1 88 ? -5.187 13.009 5.811 1.00 93.00 88 GLN A O 1
ATOM 657 N N . SER A 1 89 ? -7.078 11.799 5.493 1.00 84.81 89 SER A N 1
ATOM 658 C CA . SER A 1 89 ? -8.013 12.936 5.449 1.00 84.81 89 SER A CA 1
ATOM 659 C C . SER A 1 89 ? -8.695 13.189 6.788 1.00 84.81 89 SER A C 1
ATOM 661 O O . SER A 1 89 ? -8.971 12.206 7.509 1.00 84.81 89 SER A O 1
#

Radius of gyration: 11.74 Å; chains: 1; bounding box: 25×31×29 Å